Protein AF-R3W490-F1 (afdb_monomer)

Structure (mmCIF, N/CA/C/O backbone):
data_AF-R3W490-F1
#
_entry.id   AF-R3W490-F1
#
loop_
_atom_site.group_PDB
_atom_site.id
_atom_site.type_symbol
_atom_site.label_atom_id
_atom_site.label_alt_id
_atom_site.label_comp_id
_atom_site.label_asym_id
_atom_site.label_entity_id
_atom_site.label_seq_id
_atom_site.pdbx_PDB_ins_code
_atom_site.Cartn_x
_atom_site.Cartn_y
_atom_site.Cartn_z
_atom_site.occupancy
_atom_site.B_iso_or_equiv
_atom_site.auth_seq_id
_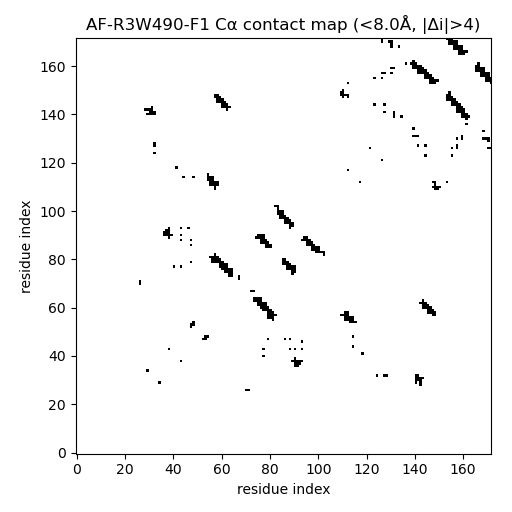atom_site.auth_comp_id
_atom_site.auth_asym_id
_atom_site.auth_atom_id
_atom_site.pdbx_PDB_model_num
ATOM 1 N N . MET A 1 1 ? -13.207 -34.589 -25.903 1.00 40.50 1 MET A N 1
ATOM 2 C CA . MET A 1 1 ? -12.184 -33.632 -25.422 1.00 40.50 1 MET A CA 1
ATOM 3 C C . MET A 1 1 ? -11.969 -32.534 -26.458 1.00 40.50 1 MET A C 1
ATOM 5 O O . MET A 1 1 ? -11.322 -32.800 -27.462 1.00 40.50 1 MET A O 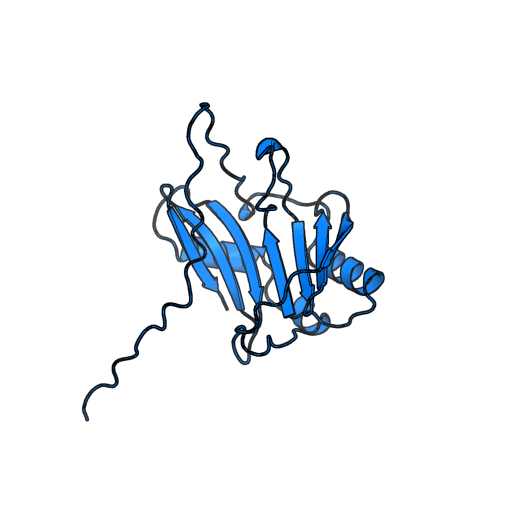1
ATOM 9 N N . LYS A 1 2 ? -12.519 -31.326 -26.256 1.00 27.64 2 LYS A N 1
ATOM 10 C CA . LYS A 1 2 ? -12.192 -30.133 -27.060 1.00 27.64 2 LYS A CA 1
ATOM 11 C C . LYS A 1 2 ? -12.209 -28.872 -26.174 1.00 27.64 2 LYS A C 1
ATOM 13 O O . LYS A 1 2 ? -13.228 -28.499 -25.616 1.00 27.64 2 LYS A O 1
ATOM 18 N N . LYS A 1 3 ? -10.993 -28.345 -26.032 1.00 33.06 3 LYS A N 1
ATOM 19 C CA . LYS A 1 3 ? -10.441 -27.101 -25.469 1.00 33.06 3 LYS A CA 1
ATOM 20 C C . LYS A 1 3 ? -11.444 -25.985 -25.118 1.00 33.06 3 LYS A C 1
ATOM 22 O O . LYS A 1 3 ? -12.049 -25.391 -26.002 1.00 33.06 3 LYS A O 1
ATOM 27 N N . ILE A 1 4 ? -11.519 -25.659 -23.826 1.00 45.69 4 ILE A N 1
ATOM 28 C CA . ILE A 1 4 ? -12.141 -24.435 -23.301 1.00 45.69 4 ILE A CA 1
ATOM 29 C C . ILE A 1 4 ? -11.177 -23.279 -23.582 1.00 45.69 4 ILE A C 1
ATOM 31 O O . ILE A 1 4 ? -10.048 -23.274 -23.094 1.00 45.69 4 ILE A O 1
ATOM 35 N N . ILE A 1 5 ? -11.610 -22.320 -24.395 1.00 45.09 5 ILE A N 1
ATOM 36 C CA . ILE A 1 5 ? -10.894 -21.064 -24.621 1.00 45.09 5 ILE A CA 1
ATOM 37 C C . ILE A 1 5 ? -11.201 -20.166 -23.419 1.00 45.09 5 ILE A C 1
ATOM 39 O O . ILE A 1 5 ? -12.325 -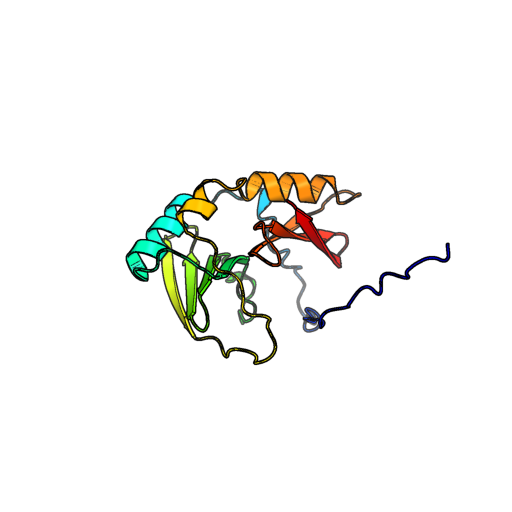19.696 -23.261 1.00 45.09 5 ILE A O 1
ATOM 43 N N . PHE A 1 6 ? -10.211 -19.962 -22.549 1.00 40.88 6 PHE A N 1
ATOM 44 C CA . PHE A 1 6 ? -10.269 -18.955 -21.491 1.00 40.88 6 PHE A CA 1
ATOM 45 C C . PHE A 1 6 ? -10.216 -17.568 -22.143 1.00 40.88 6 PHE A C 1
ATOM 47 O O . PHE A 1 6 ? -9.155 -17.094 -22.548 1.00 40.88 6 PHE A O 1
ATOM 54 N N . GLY A 1 7 ? -11.379 -16.933 -22.283 1.00 36.66 7 GLY A N 1
ATOM 55 C CA . GLY A 1 7 ? -11.479 -15.523 -22.634 1.00 36.66 7 GLY A CA 1
ATOM 56 C C . GLY A 1 7 ? -10.937 -14.679 -21.485 1.00 36.66 7 GLY A C 1
ATOM 57 O O . GLY A 1 7 ? -11.526 -14.637 -20.407 1.00 36.66 7 GLY A O 1
ATOM 58 N N . VAL A 1 8 ? -9.799 -14.025 -21.710 1.00 43.34 8 VAL A N 1
ATOM 59 C CA . VAL A 1 8 ? -9.272 -12.987 -20.822 1.00 43.34 8 VAL A CA 1
ATOM 60 C C . VAL A 1 8 ? -10.268 -11.829 -20.840 1.00 43.34 8 VAL A C 1
ATOM 62 O O . VAL A 1 8 ? -10.376 -11.103 -21.826 1.00 43.34 8 VAL A O 1
ATOM 65 N N . LEU A 1 9 ? -11.023 -11.673 -19.754 1.00 39.75 9 LEU A N 1
ATOM 66 C CA . LEU A 1 9 ? -11.839 -10.490 -19.511 1.00 39.75 9 LEU A CA 1
ATOM 67 C C . LEU A 1 9 ? -10.891 -9.308 -19.259 1.00 39.75 9 LEU A C 1
ATOM 69 O O . LEU A 1 9 ? -10.389 -9.108 -18.154 1.00 39.75 9 LEU A O 1
ATOM 73 N N . LEU A 1 10 ? -10.624 -8.550 -20.325 1.00 49.09 10 LEU A N 1
ATOM 74 C CA . LEU A 1 10 ? -10.064 -7.199 -20.292 1.00 49.09 10 LEU A CA 1
ATOM 75 C C . LEU A 1 10 ? -11.029 -6.292 -19.513 1.00 49.09 10 LEU A C 1
ATOM 77 O O . LEU A 1 10 ? -11.931 -5.673 -20.073 1.00 49.09 10 LEU A O 1
ATOM 81 N N . GLY A 1 11 ? -10.859 -6.250 -18.194 1.00 34.06 11 GLY A N 1
ATOM 82 C CA . GLY A 1 11 ? -11.510 -5.272 -17.333 1.00 34.06 11 GLY A CA 1
ATOM 83 C C . GLY A 1 11 ? -10.913 -3.889 -17.575 1.00 34.06 11 GLY A C 1
ATOM 84 O O . GLY A 1 11 ? -9.788 -3.633 -17.160 1.00 34.06 11 GLY A O 1
ATOM 85 N N . SER A 1 12 ? -11.675 -3.052 -18.284 1.00 38.69 12 SER A N 1
ATOM 86 C CA . SER A 1 12 ? -11.677 -1.579 -18.296 1.00 38.69 12 SER A CA 1
ATOM 87 C C . SER A 1 12 ? -10.354 -0.863 -17.982 1.00 38.69 12 SER A C 1
ATOM 89 O O . SER A 1 12 ? -9.880 -0.790 -16.849 1.00 38.69 12 SER A O 1
ATOM 91 N N . ILE A 1 13 ? -9.833 -0.252 -19.038 1.00 44.88 13 ILE A N 1
ATOM 92 C CA . ILE A 1 13 ? -8.639 0.575 -19.123 1.00 44.88 13 ILE A CA 1
ATOM 93 C C . ILE A 1 13 ? -8.788 1.821 -18.226 1.00 44.88 13 ILE A C 1
ATOM 95 O O . ILE A 1 13 ? -9.594 2.697 -18.521 1.00 44.88 13 ILE A O 1
ATOM 99 N N . LEU A 1 14 ? -7.975 1.940 -17.171 1.00 38.88 14 LEU A N 1
ATOM 100 C CA . LEU A 1 14 ? -7.553 3.256 -16.678 1.00 38.88 14 LEU A CA 1
ATOM 101 C C . LEU A 1 14 ? -6.400 3.705 -17.579 1.00 38.88 14 LEU A C 1
ATOM 103 O O . LEU A 1 14 ? -5.274 3.213 -17.453 1.00 38.88 14 LEU A O 1
ATOM 107 N N . LEU A 1 15 ? -6.733 4.549 -18.559 1.00 36.22 15 LEU A N 1
ATOM 108 C CA . LEU A 1 15 ? -5.787 5.207 -19.453 1.00 36.22 15 LEU A CA 1
ATOM 109 C C . LEU A 1 15 ? -4.982 6.210 -18.620 1.00 36.22 15 LEU A C 1
ATOM 111 O O . LEU A 1 15 ? -5.428 7.331 -18.410 1.00 36.22 15 LEU A O 1
ATOM 115 N N . PHE A 1 16 ? -3.795 5.823 -18.157 1.00 44.00 16 PHE A N 1
ATOM 116 C CA . PHE A 1 16 ? -2.780 6.804 -17.779 1.00 44.00 16 PHE A CA 1
ATOM 117 C C . PHE A 1 16 ? -1.944 7.099 -19.011 1.00 44.00 16 PHE A C 1
ATOM 119 O O . PHE A 1 16 ? -1.096 6.302 -19.408 1.00 44.00 16 PHE A O 1
ATOM 126 N N . GLY A 1 17 ? -2.223 8.235 -19.638 1.00 40.91 17 GLY A N 1
ATOM 127 C CA . GLY A 1 17 ? -1.416 8.736 -20.737 1.00 40.91 17 GLY A CA 1
ATOM 128 C C . GLY A 1 17 ? -2.159 9.769 -21.562 1.00 40.91 17 GLY A C 1
ATOM 129 O O . GLY A 1 17 ? -2.943 9.396 -22.426 1.00 40.91 17 GLY A O 1
ATOM 130 N N . ALA A 1 18 ? -1.894 11.048 -21.293 1.00 40.72 18 ALA A N 1
ATOM 131 C CA . ALA A 1 18 ? -1.424 12.023 -22.284 1.00 40.72 18 ALA A CA 1
ATOM 132 C C . ALA A 1 18 ? -1.649 13.459 -21.782 1.00 40.72 18 ALA A C 1
ATOM 134 O O . ALA A 1 18 ? -2.623 14.111 -22.138 1.00 40.72 18 ALA A O 1
ATOM 135 N N . ALA A 1 19 ? -0.700 13.964 -20.996 1.00 32.75 19 ALA A N 1
ATOM 136 C CA . ALA A 1 19 ? -0.376 15.390 -20.959 1.00 32.75 19 ALA A CA 1
ATOM 137 C C . ALA A 1 19 ? 1.105 15.567 -20.578 1.00 32.75 19 ALA A C 1
ATOM 139 O O . ALA A 1 19 ? 1.446 16.297 -19.658 1.00 32.75 19 ALA A O 1
ATOM 140 N N . TYR A 1 20 ? 2.002 14.853 -21.267 1.00 45.19 20 TYR A N 1
ATOM 141 C CA . TYR A 1 20 ? 3.434 15.160 -21.239 1.00 45.19 20 TYR A CA 1
ATOM 142 C C . TYR A 1 20 ? 3.778 15.874 -22.540 1.00 45.19 20 TYR A C 1
ATOM 144 O O . TYR A 1 20 ? 4.178 15.264 -23.528 1.00 45.19 20 TYR A O 1
ATOM 152 N N . GLY A 1 21 ? 3.537 17.179 -22.540 1.00 33.88 21 GLY A N 1
ATOM 153 C CA . GLY A 1 21 ? 3.906 18.085 -23.610 1.00 33.88 21 GLY A CA 1
ATOM 154 C C . GLY A 1 21 ? 4.325 19.405 -22.988 1.00 33.88 21 GLY A C 1
ATOM 155 O O . GLY A 1 21 ? 3.468 20.130 -22.503 1.00 33.88 21 GLY A O 1
ATOM 156 N N . LEU A 1 22 ? 5.631 19.680 -23.072 1.00 37.22 22 LEU A N 1
ATOM 157 C CA . LEU A 1 22 ? 6.374 20.883 -22.671 1.00 37.22 22 LEU A CA 1
ATOM 158 C C . LEU A 1 22 ? 7.087 20.778 -21.311 1.00 37.22 22 LEU A C 1
ATOM 160 O O . LEU A 1 22 ? 6.465 20.624 -20.271 1.00 37.22 22 LEU A O 1
ATOM 164 N N . LEU A 1 23 ? 8.415 20.959 -21.379 1.00 38.06 23 LEU A N 1
ATOM 165 C CA . LEU A 1 23 ? 9.408 21.065 -20.296 1.00 38.06 23 LEU A CA 1
ATOM 166 C C . LEU A 1 23 ? 10.059 19.747 -19.825 1.00 38.06 23 LEU A C 1
ATOM 168 O O . LEU A 1 23 ? 9.814 19.242 -18.741 1.00 38.06 23 LEU A O 1
ATOM 172 N N . GLY A 1 24 ? 10.958 19.222 -20.662 1.00 32.56 24 GLY A N 1
ATOM 173 C CA . GLY A 1 24 ? 12.408 19.256 -20.391 1.00 32.56 24 GLY A CA 1
ATOM 174 C C . GLY A 1 24 ? 13.028 18.460 -19.236 1.00 32.56 24 GLY A C 1
ATOM 175 O O . GLY A 1 24 ? 14.230 18.236 -19.292 1.00 32.56 24 GLY A O 1
ATOM 176 N N . GLU A 1 25 ? 12.276 17.980 -18.251 1.00 32.78 25 GLU A N 1
ATOM 177 C CA . GLU A 1 25 ? 12.786 17.064 -17.230 1.00 32.78 25 GLU A CA 1
ATOM 178 C C . GLU A 1 25 ? 11.774 15.945 -17.024 1.00 32.78 25 GLU A C 1
ATOM 180 O O . GLU A 1 25 ? 10.652 16.144 -16.559 1.00 32.78 25 GLU A O 1
ATOM 185 N N . SER A 1 26 ? 12.155 14.729 -17.415 1.00 38.72 26 SER A N 1
ATOM 186 C CA . SER A 1 26 ? 11.377 13.544 -17.091 1.00 38.72 26 SER A CA 1
ATOM 187 C C . SER A 1 26 ? 11.382 13.386 -15.572 1.00 38.72 26 SER A C 1
ATOM 189 O O . SER A 1 26 ? 12.340 12.843 -15.019 1.00 38.72 26 SER A O 1
ATOM 191 N N . TYR A 1 27 ? 10.332 13.853 -14.897 1.00 44.75 27 TYR A N 1
ATOM 192 C CA . TYR A 1 27 ? 10.045 13.495 -13.512 1.00 44.75 27 TYR A CA 1
ATOM 193 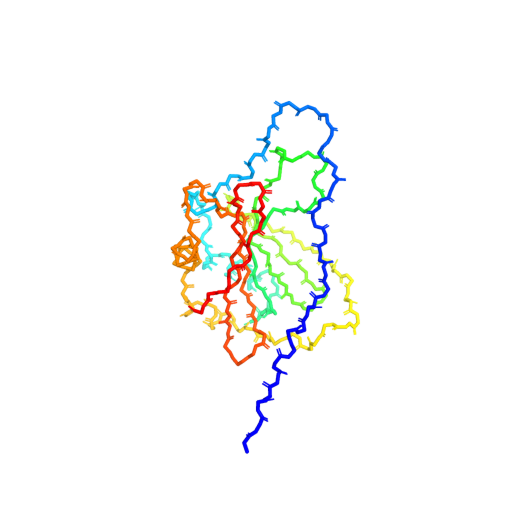C C . TYR A 1 27 ? 9.796 11.986 -13.467 1.00 44.75 27 TYR A C 1
ATOM 195 O O . TYR A 1 27 ? 8.670 11.503 -13.577 1.00 44.75 27 TYR A O 1
ATOM 203 N N . GLN A 1 28 ? 10.877 11.213 -13.384 1.00 50.69 28 GLN A N 1
ATOM 204 C CA . GLN A 1 28 ? 10.797 9.806 -13.049 1.00 50.69 28 GLN A CA 1
ATOM 205 C C . GLN A 1 28 ? 10.325 9.770 -11.603 1.00 50.69 28 GLN A C 1
ATOM 207 O O . GLN A 1 28 ? 11.082 10.106 -10.693 1.00 50.69 28 GLN A O 1
ATOM 212 N N . LEU A 1 29 ? 9.056 9.418 -11.399 1.00 57.50 29 LEU A N 1
ATOM 213 C CA . LEU A 1 29 ? 8.564 9.015 -10.090 1.00 57.50 29 LEU A CA 1
ATOM 214 C C . LEU A 1 29 ? 9.598 8.058 -9.486 1.00 57.50 29 LEU A C 1
ATOM 216 O O . LEU A 1 29 ? 9.933 7.039 -10.093 1.00 57.50 29 LEU A O 1
ATOM 220 N N . ALA A 1 30 ? 10.170 8.442 -8.345 1.00 67.81 30 ALA A N 1
ATOM 221 C CA . ALA A 1 30 ? 11.315 7.740 -7.789 1.00 67.81 30 ALA A CA 1
ATOM 222 C C . ALA A 1 30 ? 10.951 6.277 -7.491 1.00 67.81 30 ALA A C 1
ATOM 224 O O . ALA A 1 30 ? 9.851 6.000 -7.004 1.00 67.81 30 ALA A O 1
ATOM 225 N N . ASP A 1 31 ? 11.880 5.356 -7.770 1.00 84.75 31 ASP A N 1
ATOM 226 C CA . ASP A 1 31 ? 11.689 3.915 -7.574 1.00 84.75 31 ASP A CA 1
ATOM 227 C C . ASP A 1 31 ? 11.391 3.611 -6.100 1.00 84.75 31 ASP A C 1
ATOM 229 O O . ASP A 1 31 ? 12.283 3.654 -5.246 1.00 84.75 31 ASP A O 1
ATOM 233 N N . ILE A 1 32 ? 10.131 3.302 -5.786 1.00 89.12 32 ILE A N 1
ATOM 234 C CA . ILE A 1 32 ? 9.688 3.107 -4.399 1.00 89.12 32 ILE A CA 1
ATOM 235 C C . ILE A 1 32 ? 10.318 1.875 -3.750 1.00 89.12 32 ILE A C 1
ATOM 237 O O . ILE A 1 32 ? 10.332 1.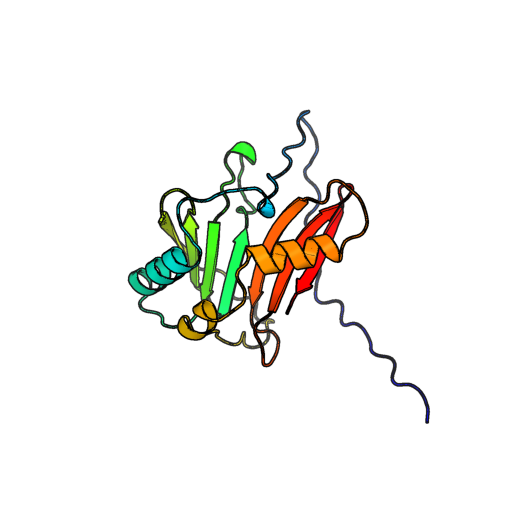777 -2.525 1.00 89.12 32 ILE A O 1
ATOM 241 N N . SER A 1 33 ? 10.873 0.951 -4.543 1.00 86.75 33 SER A N 1
ATOM 242 C CA . SER A 1 33 ? 11.562 -0.233 -4.024 1.00 86.75 33 SER A CA 1
ATOM 243 C C . SER A 1 33 ? 12.918 0.091 -3.391 1.00 86.75 33 SER A C 1
ATOM 245 O O . SER A 1 33 ? 13.400 -0.672 -2.551 1.00 86.75 33 SER A O 1
ATOM 247 N N . GLN A 1 34 ? 13.515 1.226 -3.768 1.00 83.56 34 GLN A N 1
ATOM 248 C CA . GLN A 1 34 ? 14.818 1.684 -3.276 1.00 83.56 34 GLN A CA 1
ATOM 249 C C . GLN A 1 34 ? 14.699 2.728 -2.160 1.00 83.56 34 GLN A C 1
ATOM 251 O O . GLN A 1 34 ? 15.696 3.091 -1.535 1.00 83.56 34 GLN A O 1
ATOM 256 N N . GLN A 1 35 ? 13.489 3.214 -1.892 1.00 82.44 35 GLN A N 1
ATOM 257 C CA . GLN A 1 35 ? 13.252 4.257 -0.905 1.00 82.44 35 GLN A CA 1
ATOM 258 C C . GLN A 1 35 ? 13.092 3.690 0.506 1.00 82.44 35 GLN A C 1
ATOM 260 O O . GLN A 1 35 ? 12.611 2.575 0.721 1.00 82.44 35 GLN A O 1
ATOM 265 N N . LYS A 1 36 ? 13.496 4.498 1.489 1.00 81.56 36 LYS A N 1
ATOM 266 C CA . LYS A 1 36 ? 13.240 4.256 2.908 1.00 81.56 36 LYS A CA 1
ATOM 267 C C . LYS A 1 36 ? 12.290 5.329 3.413 1.00 81.56 36 LYS A C 1
ATOM 269 O O . LYS A 1 36 ? 12.598 6.513 3.312 1.00 81.56 36 LYS A O 1
ATOM 274 N N . TYR A 1 37 ? 11.178 4.899 3.984 1.00 85.62 37 TYR A N 1
ATOM 275 C CA . TYR A 1 37 ? 10.181 5.777 4.581 1.00 85.62 37 TYR A CA 1
ATOM 276 C C . TYR A 1 37 ? 10.255 5.702 6.105 1.00 85.62 37 TYR A C 1
ATOM 278 O O . TYR A 1 37 ? 10.680 4.681 6.649 1.00 85.62 37 TYR A O 1
ATOM 286 N N . LYS A 1 38 ? 9.868 6.783 6.792 1.00 92.25 38 LYS A N 1
ATOM 287 C CA . LYS A 1 38 ? 9.912 6.842 8.264 1.00 92.25 38 LYS A CA 1
ATOM 288 C C . LYS A 1 38 ? 8.801 6.021 8.909 1.00 92.25 38 LYS A C 1
ATOM 290 O O . LYS A 1 38 ? 9.027 5.440 9.958 1.00 92.25 38 LYS A O 1
ATOM 295 N N . ILE A 1 39 ? 7.632 5.993 8.275 1.00 92.62 39 ILE A N 1
ATOM 296 C CA . ILE A 1 39 ? 6.459 5.249 8.716 1.00 92.62 39 ILE A CA 1
ATOM 297 C C . ILE A 1 39 ? 6.413 3.928 7.956 1.00 92.62 39 ILE A C 1
ATOM 299 O O . ILE A 1 39 ? 6.308 3.884 6.723 1.00 92.62 39 ILE A O 1
ATOM 303 N N . SER A 1 40 ? 6.493 2.838 8.705 1.00 92.88 40 SER A N 1
ATOM 304 C CA . SER A 1 40 ? 6.310 1.486 8.192 1.00 92.88 40 SER A CA 1
ATOM 305 C C . SER A 1 40 ? 4.847 1.213 7.827 1.00 92.88 40 SER A C 1
ATOM 307 O O . SER A 1 40 ? 3.926 1.906 8.264 1.00 92.88 40 SER A O 1
ATOM 309 N N . LEU A 1 41 ? 4.610 0.155 7.046 1.00 93.56 41 LEU A N 1
ATOM 310 C CA . LEU A 1 41 ? 3.250 -0.302 6.762 1.00 93.56 41 LEU A CA 1
ATOM 311 C C . LEU A 1 41 ? 2.498 -0.670 8.053 1.00 93.56 41 LEU A C 1
ATOM 313 O O . LEU A 1 41 ? 1.314 -0.371 8.186 1.00 93.56 41 LEU A O 1
ATOM 317 N N . GLU A 1 42 ? 3.174 -1.302 9.013 1.00 94.69 42 GLU A N 1
ATOM 318 C CA . GLU A 1 42 ? 2.545 -1.687 10.276 1.00 94.69 42 GLU A CA 1
ATOM 319 C C . GLU A 1 42 ? 2.082 -0.462 11.075 1.00 94.69 42 GLU A C 1
ATOM 321 O O . GLU A 1 42 ? 0.943 -0.428 11.543 1.00 94.69 42 GLU A O 1
ATOM 326 N N . GLU A 1 43 ? 2.918 0.573 11.172 1.00 96.00 43 GLU A N 1
ATOM 327 C CA . GLU A 1 43 ? 2.542 1.840 11.807 1.00 96.00 43 GLU A CA 1
ATOM 328 C C . GLU A 1 43 ? 1.407 2.535 11.048 1.00 96.00 43 GLU A C 1
ATOM 330 O O . GLU A 1 43 ? 0.468 3.031 11.669 1.00 96.00 43 GLU A O 1
ATOM 335 N N . ALA A 1 44 ? 1.422 2.515 9.712 1.00 96.94 44 ALA A N 1
ATOM 336 C CA . ALA A 1 44 ? 0.326 3.051 8.906 1.00 96.94 44 ALA A CA 1
ATOM 337 C C . ALA A 1 44 ? -1.003 2.316 9.172 1.00 96.94 44 ALA A C 1
ATOM 339 O O . ALA A 1 44 ? -2.043 2.959 9.314 1.00 96.94 44 ALA A O 1
ATOM 340 N N . ILE A 1 45 ? -0.981 0.984 9.319 1.00 97.06 45 ILE A N 1
ATOM 341 C CA . ILE A 1 45 ? -2.157 0.182 9.704 1.00 97.06 45 ILE A CA 1
ATOM 342 C C . ILE A 1 45 ? -2.676 0.602 11.087 1.00 97.06 45 ILE A C 1
ATOM 344 O O . ILE A 1 45 ? -3.885 0.750 11.276 1.00 97.06 45 ILE A O 1
ATOM 348 N N . GLN A 1 46 ? -1.781 0.821 12.055 1.00 97.56 46 GLN A N 1
ATOM 349 C CA . GLN A 1 46 ? -2.158 1.275 13.398 1.00 97.56 46 GLN A CA 1
ATOM 350 C C . GLN A 1 46 ? -2.768 2.686 13.379 1.00 97.56 46 GLN A C 1
ATOM 352 O O . GLN A 1 46 ? -3.788 2.926 14.029 1.00 97.56 46 GLN A O 1
ATOM 357 N N . LEU A 1 47 ? -2.185 3.608 12.607 1.00 98.06 47 LEU A N 1
ATOM 358 C CA . LEU A 1 47 ? -2.711 4.960 12.409 1.00 98.06 47 LEU A CA 1
ATOM 359 C C . LEU A 1 47 ? -4.105 4.924 11.771 1.00 98.06 47 LEU A C 1
ATOM 361 O O . LEU A 1 47 ? -5.022 5.567 12.283 1.00 98.06 47 LEU A O 1
ATOM 365 N N . TYR A 1 48 ? -4.296 4.115 10.725 1.00 97.94 48 TYR A N 1
ATOM 366 C CA . TYR A 1 48 ? -5.601 3.899 10.099 1.00 97.94 48 TYR A CA 1
ATOM 367 C C . TYR A 1 48 ? -6.642 3.387 11.105 1.00 97.94 48 TYR A C 1
ATOM 369 O O . TYR A 1 48 ? -7.729 3.961 11.210 1.00 97.94 48 TYR A O 1
ATOM 377 N N . GLN A 1 49 ? -6.307 2.352 11.883 1.00 97.75 49 GLN A N 1
ATOM 378 C CA . GLN A 1 49 ? -7.207 1.778 12.888 1.00 97.75 49 GLN A CA 1
ATOM 379 C C . GLN A 1 49 ? -7.596 2.812 13.949 1.00 97.75 49 GLN A C 1
ATOM 381 O O . GLN A 1 49 ? -8.772 2.973 14.283 1.00 97.75 49 GLN A O 1
ATOM 386 N N . LYS A 1 50 ? -6.608 3.545 14.472 1.00 97.44 50 LYS A N 1
ATOM 387 C CA . LYS A 1 50 ? -6.818 4.571 15.498 1.00 97.44 50 LYS A CA 1
ATOM 388 C C . LYS A 1 50 ? -7.749 5.674 15.003 1.00 97.44 50 LYS A C 1
ATOM 390 O O . LYS A 1 50 ? -8.606 6.126 15.766 1.00 97.44 50 LYS A O 1
ATOM 395 N N . GLU A 1 51 ? -7.569 6.085 13.755 1.00 96.69 51 GLU A N 1
ATOM 396 C CA . GLU A 1 51 ? -8.229 7.236 13.151 1.00 96.69 51 GLU A CA 1
ATOM 397 C C . GLU A 1 51 ? -9.636 6.922 12.614 1.00 96.69 51 GLU A C 1
ATOM 399 O O . GLU A 1 51 ? -10.509 7.791 12.602 1.00 96.69 51 GLU A O 1
ATOM 404 N N . THR A 1 52 ? -9.888 5.694 12.158 1.00 95.62 52 THR A N 1
ATOM 405 C CA . THR A 1 52 ? -11.188 5.293 11.582 1.00 95.62 52 THR A CA 1
ATOM 406 C C . THR A 1 52 ? -12.043 4.449 12.515 1.00 95.62 52 THR A C 1
ATOM 408 O O . THR A 1 52 ? -13.245 4.336 12.289 1.00 95.62 52 THR A O 1
ATOM 411 N N . LYS A 1 53 ? -11.434 3.851 13.548 1.00 96.50 53 LYS A N 1
ATOM 412 C CA . LYS A 1 53 ? -12.026 2.800 14.393 1.00 96.50 53 LYS A CA 1
ATOM 413 C C . LYS A 1 53 ? -12.444 1.538 13.622 1.00 96.50 53 LYS A C 1
ATOM 415 O O . LYS A 1 53 ? -13.114 0.687 14.196 1.00 96.50 53 LYS A O 1
ATOM 420 N N . GLN A 1 54 ? -12.037 1.400 12.359 1.00 95.25 54 GLN A N 1
ATOM 421 C CA . GLN A 1 54 ? -12.285 0.209 11.549 1.00 95.25 54 GLN A CA 1
ATOM 422 C C . GLN A 1 54 ? -11.236 -0.866 11.841 1.00 95.25 54 GLN A C 1
ATOM 424 O O . GLN A 1 54 ? -10.066 -0.571 12.083 1.00 95.25 54 GLN A O 1
ATOM 429 N N . ASP A 1 55 ? -11.650 -2.126 11.772 1.00 96.50 55 ASP A N 1
ATOM 430 C CA . ASP A 1 55 ? -10.803 -3.314 11.933 1.00 96.50 55 ASP A CA 1
ATOM 431 C C . ASP A 1 55 ? -10.449 -3.982 10.594 1.00 96.50 55 ASP A C 1
ATOM 433 O O . ASP A 1 55 ? -9.827 -5.048 10.547 1.00 96.50 55 ASP A O 1
ATOM 437 N N . SER A 1 56 ? -10.844 -3.348 9.493 1.00 95.62 56 SER A N 1
ATOM 438 C CA . SER A 1 56 ? -10.733 -3.879 8.146 1.00 95.62 56 SER A CA 1
ATOM 439 C C . SER A 1 56 ? -10.690 -2.763 7.102 1.00 95.62 56 SER A C 1
ATOM 441 O O . SER A 1 56 ? -11.069 -1.616 7.355 1.00 95.62 56 SER A O 1
ATOM 443 N N . CYS A 1 57 ? -10.210 -3.105 5.911 1.00 94.25 57 CYS A N 1
ATOM 444 C CA . CYS A 1 57 ? -10.317 -2.283 4.709 1.00 94.25 57 CYS A CA 1
ATOM 445 C C . CYS A 1 57 ? -10.561 -3.183 3.490 1.00 94.25 57 CYS A C 1
ATOM 447 O O . CYS A 1 57 ? -10.376 -4.396 3.541 1.00 94.25 57 CYS A O 1
ATOM 449 N N . THR A 1 58 ? -11.004 -2.613 2.379 1.00 92.81 58 THR A N 1
ATOM 450 C CA . THR A 1 58 ? -11.190 -3.336 1.108 1.00 92.81 58 THR A CA 1
ATOM 451 C C . THR A 1 58 ? -9.914 -3.418 0.270 1.00 92.81 58 THR A C 1
ATOM 453 O O . THR A 1 58 ? -9.743 -4.360 -0.504 1.00 92.81 58 THR A O 1
ATOM 456 N N . ALA A 1 59 ? -9.015 -2.445 0.420 1.00 93.38 59 ALA A N 1
ATOM 457 C CA . ALA A 1 59 ? -7.703 -2.443 -0.207 1.00 93.38 59 ALA A CA 1
ATOM 458 C C . ALA A 1 59 ? -6.744 -1.517 0.544 1.00 93.38 59 ALA A C 1
ATOM 460 O O . ALA A 1 59 ? -7.167 -0.589 1.240 1.00 93.38 59 ALA A O 1
ATOM 461 N N . ILE A 1 60 ? -5.453 -1.757 0.341 1.00 95.44 60 ILE A N 1
ATOM 462 C CA . ILE A 1 60 ? -4.391 -0.819 0.685 1.00 95.44 60 ILE A CA 1
ATOM 463 C C . ILE A 1 60 ? -3.424 -0.685 -0.493 1.00 95.44 60 ILE A C 1
ATOM 465 O O . ILE A 1 60 ? -3.018 -1.688 -1.078 1.00 95.44 60 ILE A O 1
ATOM 469 N N . SER A 1 61 ? -3.047 0.535 -0.856 1.00 95.00 61 SER A N 1
ATOM 470 C CA . SER A 1 61 ? -2.022 0.810 -1.867 1.00 95.00 61 SER A CA 1
ATOM 471 C C . SER A 1 61 ? -0.943 1.755 -1.360 1.00 95.00 61 SER A C 1
ATOM 473 O O . SER A 1 61 ? -1.054 2.349 -0.287 1.00 95.00 61 SER A O 1
ATOM 475 N N . PHE A 1 62 ? 0.123 1.852 -2.146 1.00 93.12 62 PHE A N 1
ATOM 476 C CA . PHE A 1 62 ? 1.137 2.882 -2.032 1.00 93.12 62 PHE A CA 1
ATOM 477 C C . PHE A 1 62 ? 1.335 3.523 -3.393 1.00 93.12 62 PHE A C 1
ATOM 479 O O . PHE A 1 62 ? 1.869 2.896 -4.315 1.00 93.12 62 PHE A O 1
ATOM 486 N N . ASP A 1 63 ? 0.838 4.743 -3.519 1.00 85.81 63 ASP A N 1
ATOM 487 C CA . ASP A 1 63 ? 0.769 5.485 -4.769 1.00 85.81 63 ASP A CA 1
ATOM 488 C C . ASP A 1 63 ? 0.949 6.986 -4.519 1.00 85.81 63 ASP A C 1
ATOM 490 O O . ASP A 1 63 ? 0.874 7.474 -3.387 1.00 85.81 63 ASP A O 1
ATOM 494 N N . ALA A 1 64 ? 1.295 7.698 -5.587 1.00 79.25 64 ALA A N 1
ATOM 495 C CA . ALA A 1 64 ? 1.296 9.149 -5.612 1.00 79.25 64 ALA A CA 1
ATOM 496 C C . ALA A 1 64 ? -0.078 9.623 -6.127 1.00 79.25 64 ALA A C 1
ATOM 498 O O . ALA A 1 64 ? -0.642 8.962 -7.003 1.00 79.25 64 ALA A O 1
ATOM 499 N N . PRO A 1 65 ? -0.627 10.740 -5.616 1.00 67.06 65 PRO A N 1
ATOM 500 C CA . PRO A 1 65 ? -1.897 11.272 -6.099 1.00 67.06 65 PRO A CA 1
ATOM 501 C C . PRO A 1 65 ? -1.855 11.551 -7.609 1.00 67.06 65 PRO A C 1
ATOM 503 O O . PRO A 1 65 ? -0.844 12.022 -8.123 1.00 67.06 65 PRO A O 1
ATOM 506 N N . GLU A 1 66 ? -2.960 11.275 -8.303 1.00 58.53 66 GLU A N 1
ATOM 507 C CA . GLU A 1 66 ? -3.081 11.456 -9.760 1.00 58.53 66 GLU A CA 1
ATOM 508 C C . GLU A 1 66 ? -3.164 12.940 -10.157 1.00 58.53 66 GLU A C 1
ATOM 510 O O . GLU A 1 66 ? -2.598 13.343 -11.170 1.00 58.53 66 GLU A O 1
ATOM 515 N N . ASP A 1 67 ? -3.799 13.759 -9.313 1.00 52.88 67 ASP A N 1
ATOM 516 C CA . ASP A 1 67 ? -4.137 15.161 -9.588 1.00 52.88 67 ASP A CA 1
ATOM 517 C C . ASP A 1 67 ? -3.214 16.137 -8.845 1.00 52.88 67 ASP A C 1
ATOM 519 O O . ASP A 1 67 ? -3.669 17.005 -8.094 1.00 52.88 67 ASP A O 1
ATOM 523 N N . VAL A 1 68 ? -1.897 15.989 -8.993 1.00 51.12 68 VAL A N 1
ATOM 524 C CA . VAL A 1 68 ? -0.976 17.016 -8.491 1.00 51.12 68 VAL A CA 1
ATOM 525 C C . VAL A 1 68 ? -0.652 17.958 -9.639 1.00 51.12 68 VAL A C 1
ATOM 527 O O . VAL A 1 68 ? 0.097 17.598 -10.543 1.00 51.12 68 VAL A O 1
ATOM 530 N N . GLU A 1 69 ? -1.184 19.184 -9.578 1.00 48.34 69 GLU A N 1
ATOM 531 C CA . GLU A 1 69 ? -0.843 20.276 -10.512 1.00 48.34 69 GLU A CA 1
ATOM 532 C C . GLU A 1 69 ? 0.678 20.475 -10.627 1.00 48.34 69 GLU A C 1
ATOM 534 O O . GLU A 1 69 ? 1.186 20.923 -11.652 1.00 48.34 69 GLU A O 1
ATOM 539 N N . ASN A 1 70 ? 1.412 20.087 -9.580 1.00 49.72 70 ASN A N 1
ATOM 540 C CA . ASN A 1 70 ? 2.859 20.032 -9.556 1.00 49.72 70 ASN A CA 1
ATOM 541 C C . ASN A 1 70 ? 3.372 18.604 -9.250 1.00 49.72 70 ASN A C 1
ATOM 543 O O . ASN A 1 70 ? 3.481 18.233 -8.079 1.00 49.72 70 ASN A O 1
ATOM 547 N N . PRO A 1 71 ? 3.774 17.820 -10.266 1.00 47.78 71 PRO A N 1
ATOM 548 C CA . PRO A 1 71 ? 4.328 16.473 -10.093 1.00 47.78 71 PRO A CA 1
ATOM 549 C C . PRO A 1 71 ? 5.550 16.406 -9.164 1.00 47.78 71 PRO A C 1
ATOM 551 O O . PRO A 1 71 ? 5.783 15.376 -8.538 1.00 47.78 71 PRO A O 1
ATOM 554 N N . SER A 1 72 ? 6.307 17.503 -9.019 1.00 45.09 72 SER A N 1
ATOM 555 C CA . SER A 1 72 ? 7.443 17.579 -8.085 1.00 45.09 72 SER A CA 1
ATOM 556 C C . SER A 1 72 ? 7.025 17.611 -6.608 1.00 45.09 72 SER A C 1
ATOM 558 O O . SER A 1 72 ? 7.831 17.305 -5.733 1.00 45.09 72 SER A O 1
ATOM 560 N N . ALA A 1 73 ? 5.758 17.936 -6.329 1.00 48.56 73 ALA A N 1
ATOM 561 C CA . ALA A 1 73 ? 5.158 17.912 -4.998 1.00 48.56 73 ALA A CA 1
ATOM 562 C C . ALA A 1 73 ? 4.397 16.606 -4.707 1.00 48.56 73 ALA A C 1
ATOM 564 O O . ALA A 1 73 ? 3.870 16.440 -3.605 1.00 48.56 73 ALA A O 1
ATOM 565 N N . ALA A 1 74 ? 4.313 15.684 -5.675 1.00 61.31 74 ALA A N 1
ATOM 566 C CA . ALA A 1 74 ? 3.602 14.426 -5.504 1.00 61.31 74 ALA A CA 1
ATOM 567 C C . ALA A 1 74 ? 4.345 13.531 -4.498 1.00 61.31 74 ALA A C 1
ATOM 569 O O . ALA A 1 74 ? 5.362 12.914 -4.816 1.00 61.31 74 ALA A O 1
ATOM 570 N N . SER A 1 75 ? 3.841 13.468 -3.263 1.00 74.94 75 SER A N 1
ATOM 571 C CA . SER A 1 75 ? 4.334 12.534 -2.254 1.00 74.94 75 SER A CA 1
ATOM 572 C C . SER A 1 75 ? 3.568 11.216 -2.329 1.00 74.94 75 SER A C 1
ATOM 574 O O . SER A 1 75 ? 2.344 11.186 -2.468 1.00 74.94 75 SER A O 1
ATOM 576 N N . TYR A 1 76 ? 4.292 10.103 -2.231 1.00 87.19 76 TYR A N 1
ATOM 577 C CA . TYR A 1 76 ? 3.666 8.797 -2.066 1.00 87.19 76 TYR A CA 1
ATOM 578 C C . TYR A 1 76 ? 2.901 8.727 -0.748 1.00 87.19 76 TYR A C 1
ATOM 580 O O . TYR A 1 76 ? 3.329 9.308 0.245 1.00 87.19 76 TYR A O 1
ATOM 588 N N . ASN A 1 77 ? 1.797 7.989 -0.722 1.00 92.44 77 ASN A N 1
ATOM 589 C CA . ASN A 1 77 ? 0.977 7.782 0.465 1.00 92.44 77 ASN A CA 1
ATOM 590 C C . ASN A 1 77 ? 0.622 6.307 0.623 1.00 92.44 77 ASN A C 1
ATOM 592 O O . ASN A 1 77 ? 0.382 5.627 -0.370 1.00 92.44 77 ASN A O 1
ATOM 596 N N . TYR A 1 78 ? 0.492 5.833 1.865 1.00 95.25 78 TYR A N 1
ATOM 597 C CA . TYR A 1 78 ? -0.324 4.646 2.117 1.00 95.25 78 TYR A CA 1
ATOM 598 C C . TYR A 1 78 ? -1.790 5.036 1.949 1.00 95.25 78 TYR A C 1
ATOM 600 O O . TYR A 1 78 ? -2.255 5.964 2.611 1.00 95.25 78 TYR A O 1
ATOM 608 N N . VAL A 1 79 ? -2.521 4.336 1.090 1.00 94.94 79 VAL A N 1
ATOM 609 C CA . VAL A 1 79 ? -3.917 4.643 0.770 1.00 94.94 79 VAL A CA 1
ATOM 610 C C . VAL A 1 79 ? -4.789 3.463 1.156 1.00 94.94 79 VAL A C 1
ATOM 612 O O . VAL A 1 79 ? -4.714 2.399 0.553 1.00 94.94 79 VAL A O 1
ATOM 615 N N . PHE A 1 80 ? -5.621 3.652 2.173 1.00 95.31 80 PHE A N 1
ATOM 616 C CA . PHE A 1 80 ? -6.605 2.677 2.624 1.00 95.31 80 PHE A CA 1
ATOM 617 C C . PHE A 1 80 ? -7.962 3.002 2.006 1.00 95.31 80 PHE A C 1
ATOM 619 O O . PHE A 1 80 ? -8.442 4.132 2.112 1.00 95.31 80 PHE A O 1
ATOM 626 N N . GLU A 1 81 ? -8.601 2.000 1.411 1.00 92.88 81 GLU A N 1
ATOM 627 C CA . GLU A 1 81 ? -9.970 2.091 0.900 1.00 92.88 81 GLU A CA 1
ATOM 628 C C . GLU A 1 81 ? -10.914 1.246 1.750 1.00 92.88 81 GLU A C 1
ATOM 630 O O . GLU A 1 81 ? -10.705 0.040 1.886 1.00 92.88 81 GLU A O 1
ATOM 635 N N . ASP A 1 82 ? -12.011 1.826 2.228 1.00 91.25 82 ASP A N 1
ATOM 636 C CA . ASP A 1 82 ? -13.135 1.090 2.815 1.00 91.25 82 ASP A CA 1
ATOM 637 C C . ASP A 1 82 ? -14.459 1.654 2.290 1.00 91.25 82 ASP A C 1
ATOM 639 O O . ASP A 1 82 ? -14.931 2.709 2.715 1.00 91.25 82 ASP A O 1
ATOM 643 N N . GLY A 1 83 ? -15.037 0.975 1.296 1.00 86.00 83 GLY A N 1
ATOM 644 C CA . GLY A 1 83 ? -16.254 1.436 0.631 1.00 86.00 83 GLY A CA 1
ATOM 645 C C . GLY A 1 83 ? -16.068 2.792 -0.062 1.00 86.00 83 GLY A C 1
ATOM 646 O O . GLY A 1 83 ? -15.254 2.927 -0.978 1.00 86.00 83 GLY A O 1
ATOM 647 N N . ASP A 1 84 ? -16.860 3.786 0.344 1.00 87.12 84 ASP A N 1
ATOM 648 C CA . ASP A 1 84 ? -16.797 5.158 -0.173 1.00 87.12 84 ASP A CA 1
ATOM 649 C C . ASP A 1 84 ? -15.714 6.007 0.510 1.00 87.12 84 ASP A C 1
ATOM 651 O O . ASP A 1 84 ? -15.526 7.159 0.133 1.00 87.12 84 ASP A O 1
ATOM 655 N N . THR A 1 85 ? -14.997 5.465 1.496 1.00 90.62 85 THR A N 1
ATOM 656 C CA . THR A 1 85 ? -14.009 6.200 2.285 1.00 90.62 85 THR A CA 1
ATOM 657 C C . THR A 1 85 ? -12.589 5.862 1.843 1.00 90.62 85 THR A C 1
ATOM 659 O O . THR A 1 85 ? -12.213 4.694 1.745 1.00 90.62 85 THR A O 1
ATOM 662 N N . ILE A 1 86 ? -11.783 6.902 1.615 1.00 92.62 86 ILE A N 1
ATOM 663 C CA . ILE A 1 86 ? -10.340 6.812 1.385 1.00 92.62 86 ILE A CA 1
ATOM 664 C C . ILE A 1 86 ? -9.609 7.519 2.525 1.00 92.62 86 ILE A C 1
ATOM 666 O O . ILE A 1 86 ? -9.879 8.691 2.810 1.00 92.62 86 ILE A O 1
ATOM 670 N N . VAL A 1 87 ? -8.630 6.837 3.117 1.00 94.50 87 VAL A N 1
ATOM 671 C CA . VAL A 1 87 ? -7.695 7.405 4.093 1.00 94.50 87 VAL A CA 1
ATOM 672 C C . VAL A 1 87 ? -6.285 7.348 3.526 1.00 94.50 87 VAL A C 1
ATOM 674 O O . VAL A 1 87 ? -5.802 6.267 3.201 1.00 94.50 87 VAL A O 1
ATOM 677 N N . ARG A 1 88 ? -5.616 8.497 3.421 1.00 95.00 88 ARG A N 1
ATOM 678 C CA . ARG A 1 88 ? -4.213 8.582 2.999 1.00 95.00 88 ARG A CA 1
ATOM 679 C C . ARG A 1 88 ? -3.330 8.924 4.184 1.00 95.00 88 ARG A C 1
ATOM 681 O O . ARG A 1 88 ? -3.680 9.813 4.959 1.00 95.00 88 ARG A O 1
ATOM 688 N N . ILE A 1 89 ? -2.205 8.234 4.303 1.00 95.50 89 ILE A N 1
ATOM 689 C CA . ILE A 1 89 ? -1.215 8.433 5.358 1.00 95.50 89 ILE A CA 1
ATOM 690 C C . ILE A 1 89 ? 0.132 8.699 4.701 1.00 95.50 89 ILE A C 1
ATOM 692 O O . ILE A 1 89 ? 0.660 7.846 3.982 1.00 95.50 89 ILE A O 1
ATOM 696 N N . ASP A 1 90 ? 0.687 9.874 4.975 1.00 92.50 90 ASP A N 1
ATOM 697 C CA . ASP A 1 90 ? 1.999 10.261 4.476 1.00 92.50 90 ASP A CA 1
ATOM 698 C C . ASP A 1 90 ? 3.089 9.411 5.165 1.00 92.50 90 ASP A C 1
ATOM 700 O O . ASP A 1 90 ? 3.160 9.364 6.398 1.00 92.50 90 ASP A O 1
ATOM 704 N N . PRO A 1 91 ? 3.964 8.738 4.405 1.00 91.69 91 PRO A N 1
ATOM 705 C CA . PRO A 1 91 ? 4.901 7.757 4.930 1.00 91.69 91 PRO A CA 1
ATOM 706 C C . PRO A 1 91 ? 6.149 8.395 5.563 1.00 91.69 91 PRO A C 1
ATOM 708 O O . PRO A 1 91 ? 6.988 7.694 6.125 1.00 91.69 91 PRO A O 1
ATOM 711 N N . ASN A 1 92 ? 6.299 9.719 5.494 1.00 89.75 92 ASN A N 1
ATOM 712 C CA . ASN A 1 92 ? 7.412 10.459 6.087 1.00 89.75 92 ASN A CA 1
ATOM 713 C C . ASN A 1 92 ? 6.997 11.258 7.325 1.00 89.75 92 ASN A C 1
ATOM 715 O O . ASN A 1 92 ? 7.834 11.535 8.182 1.00 89.75 92 ASN A O 1
ATOM 719 N N . THR A 1 93 ? 5.728 11.645 7.419 1.00 93.00 93 THR A N 1
ATOM 720 C CA . THR A 1 93 ? 5.206 12.512 8.485 1.00 93.00 93 THR A CA 1
ATOM 721 C C . THR A 1 93 ? 4.116 11.850 9.321 1.00 93.00 93 THR A C 1
ATOM 723 O O . THR A 1 93 ? 3.834 12.318 10.419 1.00 93.00 93 THR A O 1
ATOM 726 N N . GLY A 1 94 ? 3.477 10.788 8.818 1.00 93.69 94 GLY A N 1
ATOM 727 C CA . GLY A 1 94 ? 2.303 10.176 9.440 1.00 93.69 94 GLY A CA 1
ATOM 728 C C . GLY A 1 94 ? 1.036 11.030 9.334 1.00 93.69 94 GLY A C 1
ATOM 729 O O . GLY A 1 94 ? 0.021 10.686 9.939 1.00 93.69 94 GLY A O 1
ATOM 730 N N . LYS A 1 95 ? 1.068 12.144 8.586 1.00 95.00 95 LYS A N 1
ATOM 731 C CA . LYS A 1 95 ? -0.096 13.011 8.381 1.00 95.00 95 LYS A CA 1
ATOM 732 C C . LYS A 1 95 ? -1.212 12.224 7.703 1.00 95.00 95 LYS A C 1
ATOM 734 O O . LYS A 1 95 ? -0.991 11.599 6.668 1.00 95.00 95 LYS A O 1
ATOM 739 N N . ILE A 1 96 ? -2.415 12.310 8.265 1.00 95.12 96 ILE A N 1
ATOM 740 C CA . ILE A 1 96 ? -3.590 11.607 7.755 1.00 95.12 96 ILE A CA 1
ATOM 741 C C . ILE A 1 96 ? -4.506 12.581 7.014 1.00 95.12 96 ILE A C 1
ATOM 743 O O . ILE A 1 96 ? -4.777 13.682 7.494 1.00 95.12 96 ILE A O 1
ATOM 747 N N . THR A 1 97 ? -5.018 12.166 5.858 1.00 93.38 97 THR A N 1
ATOM 748 C CA . THR A 1 97 ? -6.108 12.852 5.155 1.00 93.38 97 THR A CA 1
ATOM 749 C C . THR A 1 97 ? -7.235 11.874 4.849 1.00 93.38 97 THR A C 1
ATOM 751 O O . THR A 1 97 ? -7.000 10.707 4.537 1.00 93.38 97 THR A O 1
ATOM 754 N N . LYS A 1 98 ? -8.478 12.345 4.962 1.00 93.00 98 LYS A N 1
ATOM 755 C CA . LYS A 1 98 ? -9.688 11.563 4.698 1.00 93.00 98 LYS A CA 1
ATOM 756 C C . LYS A 1 98 ? -10.463 12.204 3.564 1.00 93.00 98 LYS A C 1
ATOM 758 O O . LYS A 1 98 ? -10.628 13.419 3.531 1.00 93.00 98 LYS A O 1
ATOM 763 N N . SER A 1 99 ? -10.968 11.382 2.661 1.00 89.50 99 SER A N 1
ATOM 764 C CA . SER A 1 99 ? -11.801 11.832 1.549 1.00 89.50 99 SER A CA 1
ATOM 765 C C . SER A 1 99 ? -12.851 10.782 1.227 1.00 89.50 99 SER A C 1
ATOM 767 O O . SER A 1 99 ? -12.677 9.607 1.553 1.00 89.50 99 SER A O 1
ATOM 769 N N . LYS A 1 100 ? -13.937 11.207 0.584 1.00 87.38 100 LYS A N 1
ATOM 770 C CA . LYS A 1 100 ? -14.918 10.286 0.014 1.00 87.38 100 LYS A CA 1
ATOM 771 C C . LYS A 1 100 ? -14.651 10.095 -1.472 1.00 87.38 100 LYS A C 1
ATOM 773 O O . LYS A 1 100 ? -14.332 11.059 -2.162 1.00 87.38 100 LYS A O 1
ATOM 778 N N . GLN A 1 101 ? -14.833 8.879 -1.966 1.00 78.50 101 GLN A N 1
ATOM 779 C CA . GLN A 1 101 ? -14.832 8.564 -3.390 1.00 78.50 101 GLN A CA 1
ATOM 780 C C . GLN A 1 101 ? -16.240 8.220 -3.864 1.00 78.50 101 GLN A C 1
ATOM 782 O O . GLN A 1 101 ? -17.030 7.611 -3.141 1.00 78.50 101 GLN A O 1
ATOM 787 N N . LYS A 1 102 ? -16.563 8.578 -5.110 1.00 72.75 102 LYS A N 1
ATOM 788 C CA . LYS A 1 102 ? -17.799 8.104 -5.737 1.00 72.75 102 LYS A CA 1
ATOM 789 C C . LYS A 1 102 ? -17.673 6.603 -5.986 1.00 72.75 102 LYS A C 1
ATOM 791 O O . LYS A 1 102 ? -16.814 6.167 -6.747 1.00 72.75 102 LYS A O 1
ATOM 796 N N . LEU A 1 103 ? -18.556 5.819 -5.374 1.00 64.75 103 LEU A N 1
ATOM 797 C CA . LEU A 1 103 ? -18.680 4.396 -5.671 1.00 64.75 103 LEU A CA 1
ATOM 798 C C . LEU A 1 103 ? -19.140 4.224 -7.123 1.00 64.75 103 LEU A C 1
ATOM 800 O O . LEU A 1 103 ? -20.268 4.571 -7.477 1.00 64.75 1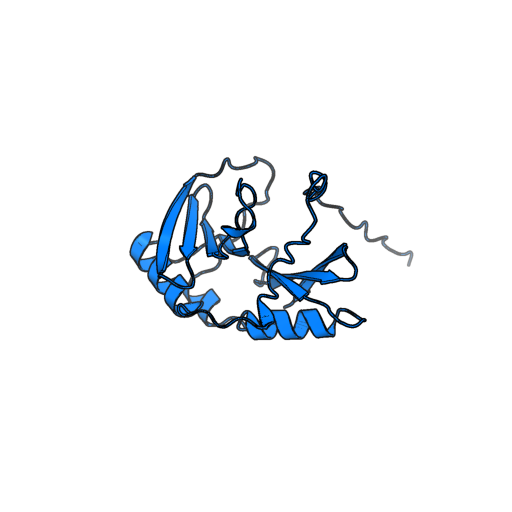03 LEU A O 1
ATOM 804 N N . VAL A 1 104 ? -18.277 3.672 -7.974 1.00 58.25 104 VAL A N 1
ATOM 805 C CA . VAL A 1 104 ? -18.687 3.232 -9.309 1.00 58.25 104 VAL A CA 1
ATOM 806 C C . VAL A 1 104 ? -19.543 1.977 -9.128 1.00 58.25 104 VAL A C 1
ATOM 808 O O . VAL A 1 104 ? -19.068 0.972 -8.602 1.00 58.25 104 VAL A O 1
ATOM 811 N N . LYS A 1 105 ? -20.808 2.023 -9.568 1.00 49.72 105 LYS A N 1
ATOM 812 C CA . LYS A 1 105 ? -21.837 0.971 -9.394 1.00 49.72 105 LYS A CA 1
ATOM 813 C C . LYS A 1 105 ? -21.493 -0.417 -9.983 1.00 49.72 105 LYS A C 1
ATOM 815 O O . LYS A 1 105 ? -22.334 -1.305 -9.939 1.00 49.72 105 LYS A O 1
ATOM 820 N N . MET A 1 106 ? -20.292 -0.626 -10.528 1.00 44.97 106 MET A N 1
ATOM 821 C CA . MET A 1 106 ? -19.891 -1.859 -11.218 1.00 44.97 106 MET A CA 1
ATOM 822 C C . MET A 1 106 ? -18.734 -2.638 -10.579 1.00 44.97 106 MET A C 1
ATOM 824 O O . MET A 1 106 ? -18.304 -3.633 -11.159 1.00 44.97 106 MET A O 1
ATOM 828 N N . SER A 1 107 ? -18.221 -2.272 -9.400 1.00 49.84 107 SER A N 1
ATOM 829 C CA . SER A 1 107 ? -17.244 -3.152 -8.747 1.00 49.84 107 SER A CA 1
ATOM 830 C C . SER A 1 107 ? -17.971 -4.231 -7.956 1.00 49.84 107 SER A C 1
ATOM 832 O O . SER A 1 107 ? -18.706 -3.913 -7.019 1.00 49.84 107 SER A O 1
ATOM 834 N N . GLN A 1 108 ? -17.735 -5.494 -8.318 1.00 52.91 108 GLN A N 1
ATOM 835 C CA . GLN A 1 108 ? -17.975 -6.661 -7.467 1.00 52.91 108 GLN A CA 1
ATOM 836 C C . GLN A 1 108 ? -17.719 -6.293 -6.004 1.00 52.91 108 GLN A C 1
ATOM 838 O O . GLN A 1 108 ? -16.733 -5.616 -5.718 1.00 52.91 108 GLN A O 1
ATOM 843 N N . GLN A 1 109 ? -18.617 -6.701 -5.110 1.00 60.16 109 GLN A N 1
ATOM 844 C CA . GLN A 1 109 ? -18.552 -6.443 -3.673 1.00 60.16 109 GLN A CA 1
ATOM 845 C C . GLN A 1 109 ? -17.124 -6.710 -3.168 1.00 60.16 109 GLN A C 1
ATOM 847 O O . GLN A 1 109 ? -16.718 -7.866 -3.022 1.00 60.16 109 GLN A O 1
ATOM 852 N N . LYS A 1 110 ? -16.322 -5.641 -3.019 1.00 74.50 110 LYS A N 1
ATOM 853 C CA . LYS A 1 110 ? -14.893 -5.761 -2.716 1.00 74.50 110 LYS A CA 1
ATOM 854 C C . LYS A 1 110 ? -14.785 -6.453 -1.364 1.00 74.50 110 LYS A C 1
ATOM 856 O O . LYS A 1 110 ? -15.373 -5.998 -0.382 1.00 74.50 110 LYS A O 1
ATOM 861 N N . ARG A 1 111 ? -14.076 -7.578 -1.319 1.00 86.88 111 ARG A N 1
ATOM 862 C CA . ARG A 1 111 ? -13.926 -8.342 -0.081 1.00 86.88 111 ARG A CA 1
ATOM 863 C C . ARG A 1 111 ? -13.047 -7.554 0.881 1.00 86.88 111 ARG A C 1
ATOM 865 O O . ARG A 1 111 ? -12.007 -7.033 0.487 1.00 86.88 111 ARG A O 1
ATOM 872 N N . LYS A 1 112 ? -13.468 -7.491 2.141 1.00 91.75 112 LYS A N 1
ATOM 873 C CA . LYS A 1 112 ? -12.671 -6.888 3.206 1.00 91.75 112 LYS A CA 1
ATOM 874 C C . LYS A 1 112 ? -11.473 -7.778 3.550 1.00 91.75 112 LYS A C 1
ATOM 876 O O . LYS A 1 112 ? -11.563 -9.007 3.514 1.00 91.75 112 LYS A O 1
ATOM 881 N N . ILE A 1 113 ? -10.369 -7.128 3.884 1.00 92.50 113 ILE A N 1
ATOM 882 C CA . ILE A 1 113 ? -9.161 -7.683 4.481 1.00 92.50 113 ILE A CA 1
ATOM 883 C C . ILE A 1 113 ? -9.126 -7.151 5.910 1.00 92.50 113 ILE A C 1
ATOM 885 O O . ILE A 1 113 ? -9.251 -5.943 6.130 1.00 92.50 113 ILE A O 1
ATOM 889 N N . THR A 1 114 ? -9.005 -8.040 6.891 1.00 94.81 114 THR A N 1
ATOM 890 C CA . THR A 1 114 ? -8.890 -7.592 8.287 1.00 94.81 114 THR A CA 1
ATOM 891 C C . THR A 1 114 ? -7.508 -6.986 8.523 1.00 94.81 114 THR A C 1
ATOM 893 O O . THR A 1 114 ? -6.522 -7.412 7.921 1.00 94.81 114 THR A O 1
ATOM 896 N N . LEU A 1 115 ? -7.389 -6.012 9.426 1.00 93.81 115 LEU A N 1
ATOM 897 C CA . LEU A 1 115 ? -6.079 -5.439 9.759 1.00 93.81 115 LEU A CA 1
ATOM 898 C C . LEU A 1 115 ? -5.148 -6.470 10.411 1.00 93.81 115 LEU A C 1
ATOM 900 O O . LEU A 1 115 ? -3.931 -6.338 10.326 1.00 93.81 115 LEU A O 1
ATOM 904 N N . HIS A 1 116 ? -5.711 -7.505 11.040 1.00 92.75 116 HIS A N 1
ATOM 905 C CA . HIS A 1 116 ? -4.949 -8.649 11.532 1.00 92.75 116 HIS A CA 1
ATOM 906 C C . HIS A 1 116 ? -4.358 -9.474 10.380 1.00 92.75 116 HIS A C 1
ATOM 908 O O . HIS A 1 116 ? -3.161 -9.743 10.387 1.00 92.75 116 HIS A O 1
ATOM 914 N N . GLU A 1 117 ? -5.169 -9.801 9.365 1.00 91.25 117 GLU A N 1
ATOM 915 C CA . GLU A 1 117 ? -4.726 -10.483 8.139 1.00 91.25 117 GLU A CA 1
ATOM 916 C C . GLU A 1 117 ? -3.622 -9.673 7.441 1.00 91.25 117 GLU A C 1
ATOM 918 O O . GLU A 1 117 ? -2.587 -10.236 7.101 1.00 91.25 117 GLU A O 1
ATOM 923 N N . LEU A 1 118 ? -3.761 -8.342 7.326 1.00 90.38 118 LEU A N 1
ATOM 924 C CA . LEU A 1 118 ? -2.737 -7.478 6.715 1.00 90.38 118 LEU A CA 1
ATOM 925 C C . LEU A 1 118 ? -1.355 -7.591 7.371 1.00 90.38 118 LEU A C 1
ATOM 927 O O . LEU A 1 118 ? -0.350 -7.559 6.667 1.00 90.38 118 LEU A O 1
ATOM 931 N N . LYS A 1 119 ? -1.295 -7.732 8.699 1.00 88.25 119 LYS A N 1
ATOM 932 C CA . LYS A 1 119 ? -0.028 -7.843 9.443 1.00 88.25 119 LYS A CA 1
ATOM 933 C C . LYS A 1 119 ? 0.673 -9.190 9.252 1.00 88.25 119 LYS A C 1
ATOM 935 O O . LYS A 1 119 ? 1.846 -9.308 9.584 1.00 88.25 119 LYS A O 1
ATOM 940 N N . GLN A 1 120 ? -0.036 -10.200 8.750 1.00 89.19 120 GLN A N 1
ATOM 941 C CA . GLN A 1 120 ? 0.498 -11.545 8.511 1.00 89.19 120 GLN A CA 1
ATOM 942 C C . GLN A 1 120 ? 0.929 -11.768 7.057 1.00 89.19 120 GLN A C 1
ATOM 944 O O . GLN A 1 120 ? 1.558 -12.780 6.749 1.00 89.19 120 GLN A O 1
ATOM 949 N N . LEU A 1 121 ? 0.574 -10.854 6.153 1.00 87.75 121 LEU A N 1
ATOM 950 C CA . LEU A 1 121 ? 0.902 -10.972 4.738 1.00 87.75 121 LEU A CA 1
ATOM 951 C C . LEU A 1 121 ? 2.372 -10.621 4.467 1.00 87.75 121 LEU A C 1
ATOM 953 O O . LEU A 1 121 ? 2.987 -9.883 5.240 1.00 87.75 121 LEU A O 1
ATOM 957 N N . PRO A 1 122 ? 2.941 -11.108 3.345 1.00 87.25 122 PRO A N 1
ATOM 958 C CA . PRO A 1 122 ? 4.280 -10.723 2.926 1.00 87.25 122 PRO A CA 1
ATOM 959 C C . PRO A 1 122 ? 4.437 -9.204 2.883 1.00 87.25 122 PRO A C 1
ATOM 961 O O . PRO A 1 122 ? 3.533 -8.487 2.441 1.00 87.25 122 PRO A O 1
ATOM 964 N N . MET A 1 123 ? 5.603 -8.712 3.297 1.00 88.94 123 MET A N 1
ATOM 965 C CA . MET A 1 123 ? 5.882 -7.281 3.290 1.00 88.94 123 MET A CA 1
ATOM 966 C C . MET A 1 123 ? 5.880 -6.743 1.851 1.00 88.94 123 MET A C 1
ATOM 968 O O . MET A 1 123 ? 6.369 -7.424 0.941 1.00 88.94 123 MET A O 1
ATOM 972 N N . PRO A 1 124 ? 5.438 -5.492 1.612 1.00 92.00 124 PRO A N 1
ATOM 973 C CA . PRO A 1 124 ? 5.454 -4.907 0.272 1.00 92.00 124 PRO A CA 1
ATOM 974 C C . PRO A 1 124 ? 6.832 -4.957 -0.394 1.00 92.00 124 PRO A C 1
ATOM 976 O O . PRO A 1 124 ? 6.929 -5.159 -1.600 1.00 92.00 124 PRO A O 1
ATOM 979 N N . LYS A 1 125 ? 7.916 -4.842 0.385 1.00 91.62 125 LYS A N 1
ATOM 980 C CA . LYS A 1 125 ? 9.293 -4.959 -0.116 1.00 91.62 125 LYS A CA 1
ATOM 981 C C . LYS A 1 125 ? 9.565 -6.309 -0.787 1.00 91.62 125 LYS A C 1
ATOM 983 O O . LYS A 1 125 ? 10.198 -6.348 -1.844 1.00 91.62 125 LYS A O 1
ATOM 988 N N . ASP A 1 126 ? 9.046 -7.394 -0.224 1.00 92.81 126 ASP A N 1
ATOM 989 C CA . ASP A 1 126 ? 9.198 -8.734 -0.790 1.00 92.81 126 ASP A CA 1
ATOM 990 C C . ASP A 1 126 ? 8.354 -8.887 -2.054 1.00 92.81 126 ASP A C 1
ATOM 992 O O . ASP A 1 126 ? 8.828 -9.428 -3.055 1.00 92.81 126 ASP A O 1
ATOM 996 N N . ALA A 1 127 ? 7.130 -8.347 -2.046 1.00 93.75 127 ALA A N 1
ATOM 997 C CA . ALA A 1 127 ? 6.265 -8.332 -3.221 1.00 93.75 127 ALA A CA 1
ATOM 998 C C . ALA A 1 127 ? 6.899 -7.550 -4.386 1.00 93.75 127 ALA A C 1
ATOM 1000 O O . ALA A 1 127 ? 6.944 -8.042 -5.514 1.00 93.75 127 ALA A O 1
ATOM 1001 N N . MET A 1 128 ? 7.473 -6.377 -4.107 1.00 94.38 128 MET A N 1
ATOM 1002 C CA . MET A 1 128 ? 8.208 -5.567 -5.082 1.00 94.38 128 MET A CA 1
ATOM 1003 C C . MET A 1 128 ? 9.445 -6.296 -5.619 1.00 94.38 128 MET A C 1
ATOM 1005 O O . MET A 1 128 ? 9.651 -6.341 -6.831 1.00 94.38 128 MET A O 1
ATOM 1009 N N . SER A 1 129 ? 10.235 -6.935 -4.750 1.00 93.50 129 SER A N 1
ATOM 1010 C CA . SER A 1 129 ? 11.397 -7.730 -5.173 1.00 93.50 129 SER A CA 1
ATOM 1011 C C . SER A 1 129 ? 10.993 -8.900 -6.079 1.00 93.50 129 SER A C 1
ATOM 1013 O O . SER A 1 129 ? 11.599 -9.115 -7.132 1.00 93.50 129 SER A O 1
ATOM 1015 N N . LYS A 1 130 ? 9.933 -9.636 -5.714 1.00 93.94 130 LYS A N 1
ATOM 1016 C CA . LYS A 1 130 ? 9.358 -10.704 -6.546 1.00 93.94 130 LYS A CA 1
ATOM 1017 C C . LYS A 1 130 ? 8.880 -10.163 -7.897 1.00 93.94 130 LYS A C 1
ATOM 1019 O O . LYS A 1 130 ? 9.142 -10.794 -8.919 1.00 93.94 130 LYS A O 1
ATOM 1024 N N . ALA A 1 131 ? 8.208 -9.011 -7.918 1.00 93.75 131 ALA A N 1
ATOM 1025 C CA . ALA A 1 131 ? 7.726 -8.392 -9.149 1.00 93.75 131 ALA A CA 1
ATOM 1026 C C . ALA A 1 131 ? 8.879 -8.009 -10.086 1.00 93.75 131 ALA A C 1
ATOM 1028 O O . ALA A 1 131 ? 8.857 -8.388 -11.254 1.00 93.75 131 ALA A O 1
ATOM 1029 N N . LEU A 1 132 ? 9.922 -7.351 -9.569 1.00 91.81 132 LEU A N 1
ATOM 1030 C CA . LEU A 1 132 ? 11.101 -6.967 -10.352 1.00 91.81 132 LEU A CA 1
ATOM 1031 C C . LEU A 1 132 ? 11.811 -8.178 -10.972 1.00 91.81 132 LEU A C 1
ATOM 1033 O O . LEU A 1 132 ? 12.222 -8.110 -12.125 1.00 91.81 132 LEU A O 1
ATOM 1037 N N . LYS A 1 133 ? 11.886 -9.313 -10.263 1.00 91.50 133 LYS A N 1
ATOM 1038 C CA . LYS A 1 133 ? 12.452 -10.567 -10.800 1.00 91.50 133 LYS A CA 1
ATOM 1039 C C . LYS A 1 133 ? 11.636 -11.165 -11.952 1.00 91.50 133 LYS A C 1
ATOM 1041 O O . LYS A 1 133 ? 12.195 -11.878 -12.779 1.00 91.50 133 LYS A O 1
ATOM 1046 N N . ARG A 1 134 ? 10.323 -10.908 -12.006 1.00 91.50 134 ARG A N 1
ATOM 1047 C CA . ARG A 1 134 ? 9.433 -11.379 -13.086 1.00 91.50 134 ARG A CA 1
ATOM 1048 C C . ARG A 1 134 ? 9.511 -10.500 -14.337 1.00 91.50 134 ARG A C 1
ATOM 1050 O O . ARG A 1 134 ? 9.097 -10.936 -15.409 1.00 91.50 134 ARG A O 1
ATOM 1057 N N . VAL A 1 135 ? 10.032 -9.279 -14.220 1.00 88.06 135 VAL A N 1
ATOM 1058 C CA . VAL A 1 135 ? 10.192 -8.355 -15.346 1.00 88.06 135 VAL A CA 1
ATOM 1059 C C . VAL A 1 135 ? 11.606 -8.492 -15.910 1.00 88.06 135 VAL A C 1
ATOM 1061 O O . VAL A 1 135 ? 12.583 -8.106 -15.279 1.00 88.06 135 VAL A O 1
ATOM 1064 N N . GLN A 1 136 ? 11.723 -9.041 -17.120 1.00 80.0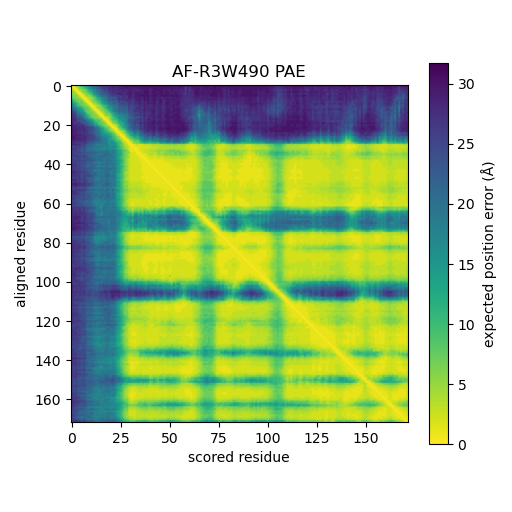6 136 GLN A N 1
ATOM 1065 C CA . GLN A 1 136 ? 13.001 -9.099 -17.844 1.00 80.06 136 GLN A CA 1
ATOM 1066 C C . GLN A 1 136 ? 13.498 -7.684 -18.174 1.00 80.06 136 GLN A C 1
ATOM 1068 O O . GLN A 1 136 ? 12.674 -6.805 -18.391 1.00 80.06 136 GLN A O 1
ATOM 1073 N N . GLY A 1 137 ? 14.810 -7.459 -18.279 1.00 76.56 137 GLY A N 1
ATOM 1074 C CA . GLY A 1 137 ? 15.396 -6.156 -18.639 1.00 76.56 137 GLY A CA 1
ATOM 1075 C C . GLY A 1 137 ? 16.106 -5.447 -17.479 1.00 76.56 137 GLY A C 1
ATOM 1076 O O . GLY A 1 137 ? 16.086 -5.917 -16.345 1.00 76.56 137 GLY A O 1
ATOM 1077 N N . LYS A 1 138 ? 16.783 -4.331 -17.782 1.00 75.88 138 LYS A N 1
ATOM 1078 C CA . LYS A 1 138 ? 17.497 -3.488 -16.804 1.00 75.88 138 LYS A CA 1
ATOM 1079 C C . LYS A 1 138 ? 16.709 -2.201 -16.542 1.00 75.88 138 LYS A C 1
ATOM 1081 O O . LYS A 1 138 ? 15.885 -1.819 -17.364 1.00 75.88 138 LYS A O 1
ATOM 1086 N N . ASN A 1 139 ? 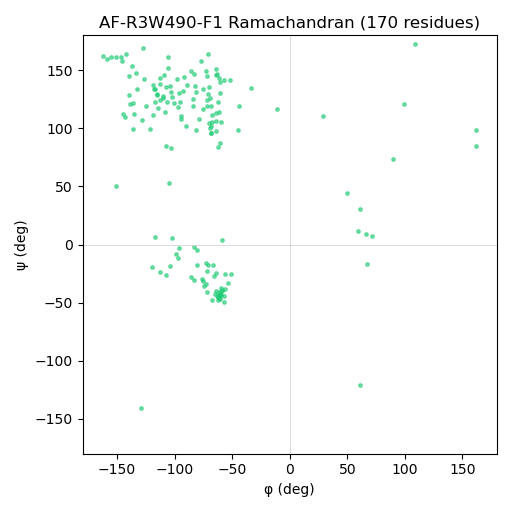17.005 -1.530 -15.428 1.00 80.38 139 ASN A N 1
ATOM 1087 C CA . ASN A 1 139 ? 16.424 -0.231 -15.048 1.00 80.38 139 ASN A CA 1
ATOM 1088 C C . ASN A 1 139 ? 14.895 -0.248 -14.859 1.00 80.38 139 ASN A C 1
ATOM 1090 O O . ASN A 1 139 ? 14.222 0.751 -15.095 1.00 80.38 139 ASN A O 1
ATOM 1094 N N . ASN A 1 140 ? 14.349 -1.386 -14.429 1.00 88.06 140 ASN A N 1
ATOM 1095 C CA . ASN A 1 140 ? 12.953 -1.485 -14.016 1.00 88.06 140 ASN A CA 1
ATOM 1096 C C . ASN A 1 140 ? 12.768 -0.747 -12.685 1.00 88.06 140 ASN A C 1
ATOM 1098 O O . ASN A 1 140 ? 13.505 -1.021 -11.740 1.00 88.06 140 ASN A O 1
ATOM 1102 N N . GLN A 1 141 ? 11.779 0.139 -12.608 1.00 88.81 141 GLN A N 1
ATOM 1103 C CA . GLN A 1 141 ? 11.484 0.925 -11.406 1.00 88.81 141 GLN A CA 1
ATOM 1104 C C . GLN A 1 141 ? 10.091 0.577 -10.901 1.00 88.81 141 GLN A C 1
ATOM 1106 O O . GLN A 1 141 ? 9.147 0.528 -11.689 1.00 88.81 141 GLN A O 1
ATOM 1111 N N . VAL A 1 142 ? 9.926 0.354 -9.599 1.00 90.06 142 VAL A N 1
ATOM 1112 C CA . VAL A 1 142 ? 8.583 0.207 -9.035 1.00 90.06 142 VAL A CA 1
ATOM 1113 C C . VAL A 1 142 ? 7.996 1.595 -8.806 1.00 90.06 142 VAL A C 1
ATOM 1115 O O . VAL A 1 142 ? 8.647 2.442 -8.202 1.00 90.06 142 VAL A O 1
ATOM 1118 N N . ILE A 1 143 ? 6.764 1.816 -9.265 1.00 88.81 143 ILE A N 1
ATOM 1119 C CA . ILE A 1 143 ? 6.066 3.104 -9.112 1.00 88.81 143 ILE A CA 1
ATOM 1120 C C . ILE A 1 143 ? 4.861 3.021 -8.178 1.00 88.81 143 ILE A C 1
ATOM 1122 O O . ILE A 1 143 ? 4.456 4.027 -7.620 1.00 88.81 143 ILE A O 1
ATOM 1126 N N . SER A 1 144 ? 4.264 1.844 -7.991 1.00 92.06 144 SER A N 1
ATOM 1127 C CA . SER A 1 144 ? 3.183 1.662 -7.020 1.00 92.06 144 SER A CA 1
ATOM 1128 C C . SER A 1 144 ? 2.979 0.196 -6.679 1.00 92.06 144 SER A C 1
ATOM 1130 O O . SER A 1 144 ? 3.389 -0.704 -7.420 1.00 92.06 144 SER A O 1
ATOM 1132 N N . TRP A 1 145 ? 2.303 -0.058 -5.565 1.00 94.38 145 TRP A N 1
ATOM 1133 C CA . TRP A 1 145 ? 1.752 -1.373 -5.262 1.00 94.38 145 TRP A CA 1
ATOM 1134 C C . TRP A 1 145 ? 0.344 -1.249 -4.693 1.00 94.38 145 TRP A C 1
ATOM 1136 O O . TRP A 1 145 ? -0.017 -0.241 -4.094 1.00 94.38 145 TRP A O 1
ATOM 1146 N N . ARG A 1 146 ? -0.457 -2.297 -4.874 1.00 94.69 146 ARG A N 1
ATOM 1147 C CA . ARG A 1 146 ? -1.810 -2.410 -4.333 1.00 94.69 146 ARG A CA 1
ATOM 1148 C C . ARG A 1 146 ? -2.060 -3.815 -3.824 1.00 94.69 146 ARG A C 1
ATOM 1150 O O . ARG A 1 146 ? -1.888 -4.769 -4.569 1.00 94.69 146 ARG A O 1
ATOM 1157 N N . LEU A 1 147 ? -2.525 -3.935 -2.595 1.00 93.81 147 LEU A N 1
ATOM 1158 C CA . LEU A 1 147 ? -2.980 -5.172 -1.985 1.00 93.81 147 LEU A CA 1
ATOM 1159 C C . LEU A 1 147 ? -4.507 -5.153 -1.894 1.00 93.81 147 LEU A C 1
ATOM 1161 O O . LEU A 1 147 ? -5.099 -4.244 -1.310 1.00 93.81 147 LEU A O 1
ATOM 1165 N N . GLN A 1 148 ? -5.147 -6.153 -2.492 1.00 91.38 148 GLN A N 1
ATOM 1166 C CA . GLN A 1 148 ? -6.603 -6.291 -2.498 1.00 91.38 148 GLN A CA 1
ATOM 1167 C C . GLN A 1 148 ? -7.012 -7.763 -2.579 1.00 91.38 148 GLN A C 1
ATOM 1169 O O . GLN A 1 148 ? -6.226 -8.622 -2.986 1.00 91.38 148 GLN A O 1
ATOM 1174 N N . LYS A 1 149 ? -8.263 -8.051 -2.217 1.00 86.88 149 LYS A N 1
ATOM 1175 C CA . LYS A 1 149 ? -8.821 -9.405 -2.180 1.00 86.88 149 LYS A CA 1
ATOM 1176 C C . LYS A 1 149 ? -9.809 -9.604 -3.329 1.00 86.88 149 LYS A C 1
ATOM 1178 O O . LYS A 1 149 ? -11.015 -9.433 -3.169 1.00 86.88 149 LYS A O 1
ATOM 1183 N N . ASN A 1 150 ? -9.279 -9.962 -4.499 1.00 73.56 150 ASN A N 1
ATOM 1184 C CA . ASN A 1 150 ? -10.095 -10.272 -5.683 1.00 73.56 150 ASN A CA 1
ATOM 1185 C C . ASN A 1 150 ? -10.752 -11.664 -5.583 1.00 73.56 150 ASN A C 1
ATOM 1187 O O . ASN A 1 150 ? -11.843 -11.881 -6.106 1.00 73.56 150 ASN A O 1
ATOM 1191 N N . HIS A 1 151 ? -10.109 -12.602 -4.875 1.00 73.00 151 HIS A N 1
ATOM 1192 C CA . HIS A 1 151 ? -10.595 -13.968 -4.648 1.00 73.00 151 HIS A CA 1
ATOM 1193 C C . HIS A 1 151 ? -10.564 -14.329 -3.151 1.00 73.00 151 HIS A C 1
ATOM 1195 O O . HIS A 1 151 ? -10.973 -13.530 -2.308 1.00 73.00 151 HIS A O 1
ATOM 1201 N N . VAL A 1 152 ? -10.188 -15.562 -2.794 1.00 76.00 152 VAL A N 1
ATOM 1202 C CA . VAL A 1 152 ? -10.144 -16.036 -1.396 1.00 76.00 152 VAL A CA 1
ATOM 1203 C C . VAL A 1 152 ? -8.937 -15.471 -0.649 1.00 76.00 152 VAL A C 1
ATOM 1205 O O . VAL A 1 152 ? -9.057 -15.192 0.538 1.00 76.00 152 VAL A O 1
ATOM 1208 N N . THR A 1 153 ? -7.827 -15.229 -1.345 1.00 83.25 153 THR A N 1
ATOM 1209 C CA . THR A 1 153 ? -6.569 -14.759 -0.752 1.00 83.25 153 THR A CA 1
ATOM 1210 C C . THR A 1 153 ? -6.266 -13.329 -1.215 1.00 83.25 153 THR A C 1
ATOM 1212 O O . THR A 1 153 ? -6.486 -13.025 -2.393 1.00 83.25 153 THR A O 1
ATOM 1215 N N . PRO A 1 154 ? -5.804 -12.429 -0.328 1.00 88.94 154 PRO A N 1
ATOM 1216 C CA . PRO A 1 154 ? -5.249 -11.141 -0.732 1.00 88.94 154 PRO A CA 1
ATOM 1217 C C . PRO A 1 154 ? -4.007 -11.324 -1.609 1.00 88.94 154 PRO A C 1
ATOM 1219 O O . PRO A 1 154 ? -3.203 -12.215 -1.360 1.00 88.94 154 PRO A O 1
ATOM 1222 N N . SER A 1 155 ? -3.840 -10.463 -2.609 1.00 91.00 155 SER A N 1
ATOM 1223 C CA . SER A 1 155 ? -2.700 -10.504 -3.535 1.00 91.00 155 SER A CA 1
ATOM 1224 C C . SER A 1 155 ? -2.208 -9.095 -3.846 1.00 91.00 155 SER A C 1
ATOM 1226 O O . SER A 1 155 ? -3.021 -8.170 -3.980 1.00 91.00 155 SER A O 1
ATOM 1228 N N . TYR A 1 156 ? -0.899 -8.936 -4.021 1.00 92.88 156 TYR A N 1
ATOM 1229 C CA . TYR A 1 156 ? -0.296 -7.684 -4.461 1.00 92.88 156 TYR A CA 1
ATOM 1230 C C . TYR A 1 156 ? -0.372 -7.540 -5.980 1.00 92.88 156 TYR A C 1
ATOM 1232 O O . TYR A 1 156 ? -0.052 -8.450 -6.731 1.00 92.88 156 TYR A O 1
ATOM 1240 N N . THR A 1 157 ? -0.720 -6.354 -6.455 1.00 94.06 157 THR A N 1
ATOM 1241 C CA . THR A 1 157 ? -0.446 -5.887 -7.813 1.00 94.06 157 THR A CA 1
ATOM 1242 C C . THR A 1 157 ? 0.636 -4.824 -7.720 1.00 94.06 157 THR A C 1
ATOM 1244 O O . THR A 1 157 ? 0.410 -3.769 -7.133 1.00 94.06 157 THR A O 1
ATOM 1247 N N . VAL A 1 158 ? 1.812 -5.100 -8.275 1.00 93.56 158 VAL A N 1
ATOM 1248 C CA . VAL A 1 158 ? 2.946 -4.170 -8.307 1.00 93.56 158 VAL A CA 1
ATOM 1249 C C . VAL A 1 158 ? 3.039 -3.559 -9.699 1.00 93.56 158 VAL A C 1
ATOM 1251 O O . VAL A 1 158 ? 3.089 -4.288 -10.692 1.00 93.56 158 VAL A O 1
ATOM 1254 N N . THR A 1 159 ? 3.067 -2.233 -9.783 1.00 92.38 159 THR A N 1
ATOM 1255 C CA . THR A 1 159 ? 3.249 -1.515 -11.046 1.00 92.38 159 THR A CA 1
ATOM 1256 C C . THR A 1 159 ? 4.720 -1.166 -11.220 1.00 92.38 159 THR A C 1
ATOM 1258 O O . THR A 1 159 ? 5.320 -0.495 -10.380 1.00 92.38 159 THR A O 1
ATOM 1261 N N . VAL A 1 160 ? 5.294 -1.627 -12.326 1.00 90.44 160 VAL A N 1
ATOM 1262 C CA . VAL A 1 160 ? 6.695 -1.433 -12.695 1.00 90.44 160 VAL A CA 1
ATOM 1263 C C . VAL A 1 160 ? 6.755 -0.594 -13.966 1.00 90.44 160 VAL A C 1
ATOM 1265 O O . VAL A 1 160 ? 6.106 -0.929 -14.955 1.00 90.44 160 VAL A O 1
ATOM 1268 N N . ASN A 1 161 ? 7.542 0.475 -13.953 1.00 87.06 161 ASN A N 1
ATOM 1269 C CA . ASN A 1 161 ? 7.915 1.211 -15.150 1.00 87.06 161 ASN A CA 1
ATOM 1270 C C . ASN A 1 161 ? 9.111 0.521 -15.820 1.00 87.06 161 ASN A C 1
ATOM 1272 O O . ASN A 1 161 ? 10.141 0.280 -15.187 1.00 87.06 161 ASN A O 1
ATOM 1276 N N . GLN A 1 162 ? 8.960 0.195 -17.098 1.00 83.19 162 GLN A N 1
ATOM 1277 C CA . GLN A 1 162 ? 9.964 -0.442 -17.935 1.00 83.19 162 GLN A CA 1
ATOM 1278 C C . GLN A 1 162 ? 9.948 0.205 -19.320 1.00 83.19 162 GLN A C 1
ATOM 1280 O O . GLN A 1 162 ? 8.951 0.104 -20.029 1.00 83.19 162 GLN A O 1
ATOM 1285 N N . ASN A 1 163 ? 11.075 0.779 -19.754 1.00 75.62 163 ASN A N 1
ATOM 1286 C CA . ASN A 1 163 ? 11.227 1.361 -21.096 1.00 75.62 163 ASN A CA 1
ATOM 1287 C C . ASN A 1 163 ? 10.079 2.325 -21.463 1.00 75.62 163 ASN A C 1
ATOM 1289 O O . ASN A 1 163 ? 9.527 2.243 -22.557 1.00 75.62 163 ASN A O 1
ATOM 1293 N N . HIS A 1 164 ? 9.693 3.201 -20.528 1.00 73.31 164 HIS A N 1
ATOM 1294 C CA . HIS A 1 164 ? 8.565 4.141 -20.656 1.00 73.31 164 HIS A CA 1
ATOM 1295 C C . HIS A 1 164 ? 7.168 3.499 -20.742 1.00 73.31 164 HIS A C 1
ATOM 1297 O O . HIS A 1 164 ? 6.185 4.198 -20.979 1.00 73.31 164 HIS A O 1
ATOM 1303 N N . ALA A 1 165 ? 7.055 2.189 -20.515 1.00 81.81 165 ALA A N 1
ATOM 1304 C CA . ALA A 1 165 ? 5.793 1.469 -20.421 1.00 81.81 165 ALA A CA 1
ATOM 1305 C C . ALA A 1 165 ? 5.554 0.962 -18.994 1.00 81.81 165 ALA A C 1
ATOM 1307 O O . ALA A 1 165 ? 6.466 0.493 -18.315 1.00 81.81 165 ALA A O 1
ATOM 1308 N N . GLN A 1 166 ? 4.300 0.987 -18.547 1.00 86.81 166 GLN A N 1
ATOM 1309 C CA . GLN A 1 166 ? 3.921 0.427 -17.251 1.00 86.81 166 GLN A CA 1
ATOM 1310 C C . GLN A 1 166 ? 3.473 -1.029 -17.396 1.00 86.81 166 GLN A C 1
ATOM 1312 O O . GLN A 1 166 ? 2.628 -1.360 -18.229 1.00 86.81 166 GLN A O 1
ATOM 1317 N N . LYS A 1 167 ? 4.002 -1.903 -16.540 1.00 89.25 167 LYS A N 1
ATOM 1318 C CA . LYS A 1 167 ? 3.587 -3.302 -16.407 1.00 89.25 167 LYS A CA 1
ATOM 1319 C C . LYS A 1 167 ? 3.022 -3.543 -15.016 1.00 89.25 167 LYS A C 1
ATOM 1321 O O . LYS A 1 167 ? 3.631 -3.159 -14.023 1.00 89.25 167 LYS A O 1
ATOM 1326 N N . ARG A 1 168 ? 1.873 -4.216 -14.942 1.00 90.88 168 ARG A N 1
ATOM 1327 C CA . ARG A 1 168 ? 1.255 -4.640 -13.679 1.00 90.88 168 ARG A CA 1
ATOM 1328 C C . ARG A 1 168 ? 1.551 -6.112 -13.444 1.00 90.88 168 ARG A C 1
ATOM 1330 O O . ARG A 1 168 ? 1.211 -6.949 -14.276 1.00 90.88 168 ARG A O 1
ATOM 1337 N N . ILE A 1 169 ? 2.188 -6.414 -12.321 1.00 92.12 169 ILE A N 1
ATOM 1338 C CA . ILE A 1 169 ? 2.625 -7.758 -11.956 1.00 92.12 169 ILE A CA 1
ATOM 1339 C C . ILE A 1 169 ? 1.845 -8.203 -10.724 1.00 92.12 169 ILE A C 1
ATOM 1341 O O . ILE A 1 169 ? 1.954 -7.588 -9.665 1.00 92.12 169 ILE A O 1
ATOM 1345 N N . LEU A 1 170 ? 1.064 -9.274 -10.864 1.00 91.88 170 LEU A N 1
ATOM 1346 C CA . LEU A 1 170 ? 0.398 -9.921 -9.736 1.00 91.88 170 LEU A CA 1
ATOM 1347 C C . LEU A 1 170 ? 1.425 -10.734 -8.941 1.00 91.88 170 LEU A C 1
ATOM 1349 O O . LEU A 1 170 ? 2.228 -11.456 -9.537 1.00 91.88 170 LEU A O 1
ATOM 1353 N N . VAL A 1 171 ? 1.411 -10.612 -7.619 1.00 89.62 171 VAL A N 1
ATOM 1354 C CA . VAL A 1 171 ? 2.283 -11.323 -6.688 1.00 89.62 171 VAL A CA 1
ATOM 1355 C C . VAL A 1 171 ? 1.449 -11.827 -5.516 1.00 89.62 171 VAL A C 1
ATOM 1357 O O . VAL A 1 171 ? 0.823 -11.033 -4.814 1.00 89.62 171 VAL A O 1
ATOM 1360 N N . ASP A 1 172 ? 1.488 -13.141 -5.318 1.00 79.31 172 ASP A N 1
ATOM 1361 C CA . ASP A 1 172 ? 0.883 -13.832 -4.178 1.00 79.31 172 ASP A CA 1
ATOM 1362 C C . ASP A 1 172 ? 1.833 -13.862 -2.962 1.00 79.31 172 ASP A C 1
ATOM 1364 O O . ASP A 1 172 ? 3.088 -13.961 -3.137 1.00 79.31 172 ASP A O 1
#

pLDDT: mean 77.72, std 21.0, range [27.64, 98.06]

Radius of gyration: 17.19 Å; Cα contacts (8 Å, |Δi|>4): 262; chains: 1; bounding box: 39×55×43 Å

Secondary structure (DSSP, 8-state):
---------------------S-S-------TTT---SS-HHHHHHHHHHHH--SEESEEEEE--S--SSGGG---EEEEEETTEEEEE-TTT--EEEEE----TTS--PPPEEHHHHHHSPPHHHHHHHHHHHS-SSS-EEEEEEEE-SSSS-EEEEEEEETTEEEEEEE-

Organism: NCBI:txid1158610

Solvent-accessible surface area (backbone atoms only — not comparable to full-atom values): 10668 Å² total; per-residue (Å²): 142,81,85,86,79,83,76,82,78,81,76,74,86,81,83,86,79,88,85,90,77,87,73,100,62,88,80,68,73,67,41,58,78,81,58,85,62,75,46,48,71,68,57,49,52,51,51,49,29,73,76,67,72,47,67,53,29,32,31,42,32,3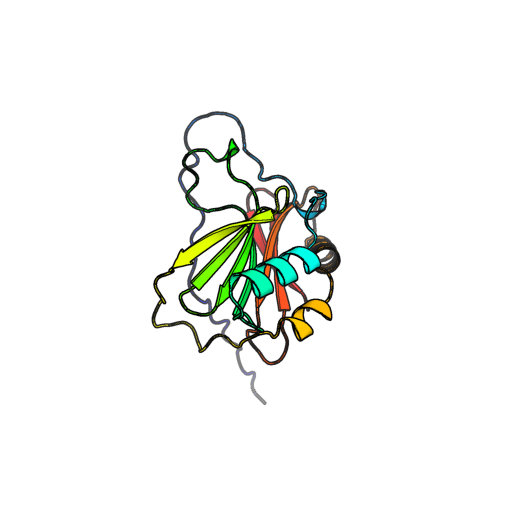8,39,52,66,88,88,45,97,47,70,92,72,50,56,57,24,42,36,39,32,46,89,45,38,36,41,37,30,32,31,77,75,64,52,72,48,78,47,78,52,86,75,64,96,78,66,70,86,69,37,70,45,42,56,70,57,61,75,72,49,84,53,68,69,58,47,46,53,55,40,55,72,71,48,84,80,79,85,68,30,36,63,33,39,35,39,37,31,89,63,97,58,67,34,35,38,33,34,32,40,44,95,96,38,80,45,79,35,81,38,124

Nearest PDB structures (foldseek):
  3voq-assembly1_B  TM=3.584E-01  e=2.318E-01  Homo sapiens
  6vxk-assembly1_C  TM=6.147E-01  e=1.745E+00  Ectromelia virus Moscow
  6u4k-assembly1_A  TM=3.481E-01  e=4.543E-01  Homo sapiens
  4gmf-assembly1_A  TM=5.095E-01  e=5.663E+00  Yersinia enterocolitica subsp. enterocolitica 8081
  3r05-assembly2_B  TM=2.175E-01  e=2.890E+00  Bos taurus

Mean predicted aligned error: 10.71 Å

Sequence (172 aa):
MKKIIFGVLLGSILLFGAAYGLLGESYQLADISQQKYKISLEEAIQLYQKETKQDSCTAISFDAPEDVENPSAASYNYVFEDGDTIVRIDPNTGKITKSKQKLVKMSQQKRKITLHELKQLPMPKDAMSKALKRVQGKNNQVISWRLQKNHVTPSYTVTVNQNHAQKRILVD

Foldseek 3Di:
DDDDDPDDPPPDDPDPDDDPDDDDDPPPQAQPLPDDFPAFPLNLLVLCCVVVVDQKFLKWKWAWDPDDPDPVPTATWTWTHHQQKIWTAGRHPRDIDIDGHDDDPPDDPRDIDGSVNVVVDDGVSVQQVVQVVVDDDPDKGWRMKMWGPPDPDIWIWTWIQDPNDIDTDIGD